Protein AF-A0A0F8XUP7-F1 (afdb_monomer_lite)

Structure (mmCIF, N/CA/C/O backbone):
data_AF-A0A0F8XUP7-F1
#
_entry.id   AF-A0A0F8XUP7-F1
#
loop_
_atom_site.group_PDB
_atom_site.id
_atom_site.type_symbol
_atom_site.label_atom_id
_atom_site.label_alt_id
_atom_site.label_comp_id
_atom_site.label_asym_id
_atom_site.label_entity_id
_atom_site.label_seq_id
_atom_site.pdbx_PDB_ins_code
_atom_site.Cartn_x
_atom_site.Cartn_y
_atom_site.Cartn_z
_atom_site.occupancy
_atom_site.B_iso_or_equiv
_atom_site.auth_seq_id
_atom_site.auth_comp_id
_atom_site.auth_asym_id
_atom_site.auth_atom_id
_atom_site.pdbx_PDB_model_num
ATOM 1 N N . PRO A 1 1 ? -1.923 -12.066 -14.328 1.00 52.44 1 PRO A N 1
ATOM 2 C CA . PRO A 1 1 ? -0.936 -11.963 -13.225 1.00 52.44 1 PRO A CA 1
ATOM 3 C C . PRO A 1 1 ? -1.181 -10.702 -12.373 1.00 52.44 1 PRO A C 1
ATOM 5 O O . PRO A 1 1 ? -1.004 -9.599 -12.870 1.00 52.44 1 PRO A O 1
ATOM 8 N N . TYR A 1 2 ? -1.632 -10.859 -11.121 1.00 64.19 2 TYR A N 1
ATOM 9 C CA . TYR A 1 2 ? -1.906 -9.742 -10.188 1.00 64.19 2 TYR A CA 1
ATOM 10 C C . TYR A 1 2 ? -0.689 -9.341 -9.335 1.00 64.19 2 TYR A C 1
ATOM 12 O O . TYR A 1 2 ? -0.803 -8.558 -8.399 1.00 64.19 2 TYR A O 1
ATOM 20 N N . SER A 1 3 ? 0.476 -9.927 -9.607 1.00 82.38 3 SER A N 1
ATOM 21 C CA . SER A 1 3 ? 1.678 -9.735 -8.800 1.00 82.38 3 SER A CA 1
ATOM 22 C C . SER A 1 3 ? 2.535 -8.624 -9.392 1.00 82.38 3 SER A C 1
ATOM 24 O O . SER A 1 3 ? 2.892 -8.684 -10.566 1.00 82.38 3 SER A O 1
ATOM 26 N N . LYS A 1 4 ? 2.873 -7.631 -8.569 1.00 88.69 4 LYS A N 1
ATOM 27 C CA . LYS A 1 4 ? 3.760 -6.515 -8.909 1.00 88.69 4 LYS A CA 1
ATOM 28 C C . LYS A 1 4 ? 4.758 -6.307 -7.772 1.00 88.69 4 LYS A C 1
ATOM 30 O O . LYS A 1 4 ? 4.415 -6.535 -6.610 1.00 88.69 4 LYS A O 1
ATOM 35 N N . LEU A 1 5 ? 5.970 -5.875 -8.096 1.00 87.94 5 LEU A N 1
ATOM 36 C CA . LEU A 1 5 ? 6.970 -5.453 -7.117 1.00 87.94 5 LEU A CA 1
ATOM 37 C C . LEU A 1 5 ? 6.902 -3.930 -6.962 1.00 87.94 5 LEU A C 1
ATOM 39 O O . LEU A 1 5 ? 6.897 -3.218 -7.959 1.00 87.94 5 LEU A O 1
ATOM 43 N N . PHE A 1 6 ? 6.850 -3.424 -5.731 1.00 87.19 6 PHE A N 1
ATOM 44 C CA . PHE A 1 6 ? 6.815 -1.985 -5.451 1.00 87.19 6 PHE A CA 1
ATOM 45 C C . PHE A 1 6 ? 8.144 -1.509 -4.872 1.00 87.19 6 PHE A C 1
ATOM 47 O O . PHE A 1 6 ? 8.649 -2.106 -3.923 1.00 87.19 6 PHE A O 1
ATOM 54 N N . ILE A 1 7 ? 8.670 -0.402 -5.399 1.00 81.19 7 ILE A N 1
ATOM 55 C CA . ILE A 1 7 ? 9.920 0.222 -4.950 1.00 81.19 7 ILE A CA 1
ATOM 56 C C . ILE A 1 7 ? 9.699 1.727 -4.785 1.00 81.19 7 ILE A C 1
ATOM 58 O O . ILE A 1 7 ? 9.400 2.439 -5.742 1.00 81.19 7 ILE A O 1
ATOM 62 N N . PHE A 1 8 ? 9.822 2.210 -3.549 1.00 74.75 8 PHE A N 1
ATOM 63 C CA . PHE A 1 8 ? 9.463 3.584 -3.173 1.00 74.75 8 PHE A CA 1
ATOM 64 C C . PHE A 1 8 ? 10.541 4.327 -2.387 1.00 74.75 8 PHE A C 1
ATOM 66 O O . PHE A 1 8 ? 10.540 5.562 -2.352 1.00 74.75 8 PHE A O 1
ATOM 73 N N . ASP A 1 9 ? 11.471 3.592 -1.789 1.00 65.75 9 ASP A N 1
ATOM 74 C CA . ASP A 1 9 ? 12.540 4.179 -1.003 1.00 65.75 9 ASP A CA 1
ATOM 75 C C . ASP A 1 9 ? 13.551 4.899 -1.907 1.00 65.75 9 ASP A C 1
ATOM 77 O O . ASP A 1 9 ? 13.909 4.438 -2.994 1.00 65.75 9 ASP A O 1
ATOM 81 N N . ARG A 1 10 ? 14.008 6.075 -1.462 1.00 58.62 10 ARG A N 1
ATOM 82 C CA . ARG A 1 10 ? 15.134 6.782 -2.081 1.00 58.62 10 ARG A CA 1
ATOM 83 C C . ARG A 1 10 ? 16.427 6.191 -1.529 1.00 58.62 10 ARG A C 1
ATOM 85 O O . ARG A 1 10 ? 16.949 6.672 -0.532 1.00 58.62 10 ARG A O 1
ATOM 92 N N . TRP A 1 11 ? 16.980 5.192 -2.207 1.00 55.38 11 TRP A N 1
ATOM 93 C CA . TRP A 1 11 ? 18.229 4.515 -1.809 1.00 55.38 11 TRP A CA 1
ATOM 94 C C . TRP A 1 11 ? 19.511 5.353 -2.022 1.00 55.38 11 TRP A C 1
ATOM 96 O O . TRP A 1 11 ? 20.613 4.833 -2.022 1.00 55.38 11 TRP A O 1
ATOM 106 N N . HIS A 1 12 ? 19.383 6.668 -2.219 1.00 48.12 12 HIS A N 1
ATOM 107 C CA . HIS A 1 12 ? 20.431 7.519 -2.806 1.00 48.12 12 HIS A CA 1
ATOM 108 C C . HIS A 1 12 ? 21.257 8.278 -1.761 1.00 48.12 12 HIS A C 1
ATOM 110 O O . HIS A 1 12 ? 22.143 9.043 -2.120 1.00 48.12 12 HIS A O 1
ATOM 116 N N . ASN A 1 13 ? 20.963 8.080 -0.473 1.00 45.72 13 ASN A N 1
ATOM 117 C CA . ASN A 1 13 ? 21.659 8.746 0.630 1.00 45.72 13 ASN A CA 1
ATOM 118 C C . ASN A 1 13 ? 22.506 7.779 1.474 1.00 45.72 13 ASN A C 1
ATOM 120 O O . ASN A 1 13 ? 22.885 8.138 2.586 1.00 45.72 13 ASN A O 1
ATOM 124 N N . VAL A 1 14 ? 22.804 6.574 0.973 1.00 47.16 14 VAL A N 1
ATOM 125 C CA . VAL A 1 14 ? 23.718 5.631 1.636 1.00 47.16 14 VAL A CA 1
ATOM 126 C C . VAL A 1 14 ? 24.952 5.447 0.744 1.00 47.16 14 VAL A C 1
ATOM 128 O O . VAL A 1 14 ? 24.893 4.685 -0.217 1.00 47.16 14 VAL A O 1
ATOM 131 N N . PRO A 1 15 ? 26.064 6.154 1.021 1.00 47.62 15 PRO A N 1
ATOM 132 C CA . PRO A 1 15 ? 27.292 6.098 0.218 1.00 47.62 15 PRO A CA 1
ATOM 133 C C . PRO A 1 15 ? 27.936 4.704 0.112 1.00 47.62 15 PRO A C 1
ATOM 135 O O . PRO A 1 15 ? 28.809 4.498 -0.722 1.00 47.62 15 PRO A O 1
ATOM 138 N N . GLU A 1 16 ? 27.524 3.757 0.958 1.00 50.38 16 GLU A N 1
ATOM 139 C CA . GLU A 1 16 ? 28.121 2.423 1.100 1.00 50.38 16 GLU A CA 1
ATOM 140 C C . GLU A 1 16 ? 27.578 1.373 0.113 1.00 50.38 16 GLU A C 1
ATOM 142 O O . GLU A 1 16 ? 28.117 0.272 0.064 1.00 50.38 16 GLU A O 1
ATOM 147 N N . TYR A 1 17 ? 26.558 1.693 -0.694 1.00 52.84 17 TYR A N 1
ATOM 148 C CA . TYR A 1 17 ? 25.970 0.754 -1.664 1.00 52.84 17 TYR A CA 1
ATOM 149 C C . TYR A 1 17 ? 26.010 1.302 -3.102 1.00 52.84 17 TYR A C 1
ATOM 151 O O . TYR A 1 17 ? 24.986 1.744 -3.626 1.00 52.84 17 TY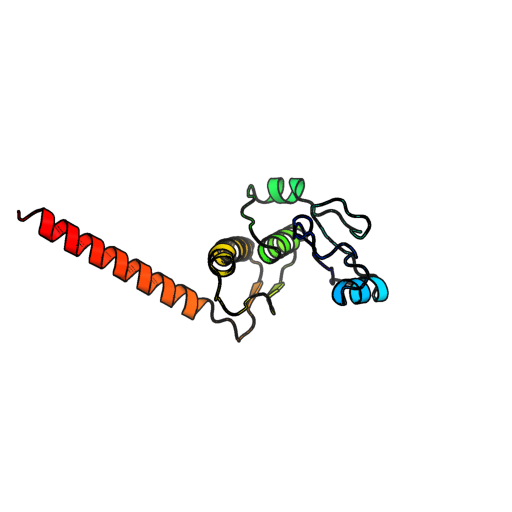R A O 1
ATOM 159 N N . PRO A 1 18 ? 27.189 1.302 -3.754 1.00 49.97 18 PRO A N 1
ATOM 160 C CA . PRO A 1 18 ? 27.332 1.721 -5.149 1.00 49.97 18 PRO A CA 1
ATOM 161 C C . PRO A 1 18 ? 26.742 0.713 -6.158 1.00 49.97 18 PRO A C 1
ATOM 163 O O . PRO A 1 18 ? 26.397 1.112 -7.272 1.00 49.97 18 PRO A O 1
ATOM 166 N N . ASP A 1 19 ? 26.549 -0.552 -5.763 1.00 52.00 19 ASP A N 1
ATOM 167 C CA . ASP A 1 19 ? 26.146 -1.651 -6.650 1.00 52.00 19 ASP A CA 1
ATOM 168 C C . ASP A 1 19 ? 24.703 -2.125 -6.371 1.00 52.00 19 ASP A C 1
ATOM 170 O O . ASP A 1 19 ? 24.440 -3.047 -5.616 1.00 52.00 19 ASP A O 1
ATOM 174 N N . TRP A 1 20 ? 23.784 -1.354 -6.952 1.00 61.56 20 TRP A N 1
ATOM 175 C CA . TRP A 1 20 ? 22.442 -1.613 -7.503 1.00 61.56 20 TRP A CA 1
ATOM 176 C C . TRP A 1 20 ? 21.547 -2.813 -7.101 1.00 61.56 20 TRP A C 1
ATOM 178 O O . TRP A 1 20 ? 21.996 -3.946 -7.040 1.00 61.56 20 TRP A O 1
ATOM 188 N N . PRO A 1 21 ? 20.201 -2.608 -7.106 1.00 59.91 21 PRO A N 1
ATOM 189 C CA . PRO A 1 21 ? 19.161 -3.625 -6.867 1.00 59.91 21 PRO A CA 1
ATOM 190 C C . PRO A 1 21 ? 19.086 -4.756 -7.901 1.00 59.91 21 PRO A C 1
ATOM 192 O O . PRO A 1 21 ? 18.155 -5.556 -7.842 1.00 59.91 21 PRO A O 1
ATOM 195 N N . ASP A 1 22 ? 20.008 -4.825 -8.861 1.00 60.34 22 ASP A N 1
ATOM 196 C CA . ASP A 1 22 ? 20.048 -5.947 -9.789 1.00 60.34 22 ASP A CA 1
ATOM 197 C C . ASP A 1 22 ? 20.377 -7.242 -9.046 1.00 60.34 22 ASP A C 1
ATOM 199 O O . ASP A 1 22 ? 19.800 -8.260 -9.387 1.00 60.34 22 ASP A O 1
ATOM 203 N N . ASP A 1 23 ? 21.205 -7.250 -8.003 1.00 68.31 23 ASP A N 1
ATOM 204 C CA . ASP A 1 23 ? 21.474 -8.451 -7.195 1.00 68.31 23 ASP A CA 1
ATOM 205 C C . ASP A 1 23 ? 20.440 -8.692 -6.073 1.00 68.31 23 ASP A C 1
ATOM 207 O O . ASP A 1 23 ? 20.389 -9.781 -5.494 1.00 68.31 23 ASP A O 1
ATOM 211 N N . TRP A 1 24 ? 19.562 -7.717 -5.809 1.00 77.75 24 TRP A N 1
ATOM 212 C CA . TRP A 1 24 ? 18.516 -7.814 -4.796 1.00 77.75 24 TRP A CA 1
ATOM 213 C C . TRP A 1 24 ? 17.538 -8.941 -5.146 1.00 77.75 24 TRP A C 1
ATOM 215 O O . TRP A 1 24 ? 16.865 -8.917 -6.180 1.00 77.75 24 TRP A O 1
ATOM 225 N N . GLU A 1 25 ? 17.427 -9.937 -4.264 1.00 81.50 25 GLU A N 1
ATOM 226 C CA . GLU A 1 25 ? 16.658 -11.159 -4.526 1.00 81.50 25 GLU A CA 1
ATOM 227 C C . GLU A 1 25 ? 15.212 -10.882 -5.007 1.00 81.50 25 GLU A C 1
ATOM 229 O O . GLU A 1 25 ? 14.818 -11.449 -6.031 1.00 81.50 25 GLU A O 1
ATOM 234 N N . PRO A 1 26 ? 14.419 -9.976 -4.394 1.00 83.50 26 PRO A N 1
ATOM 235 C CA . PRO A 1 26 ? 13.093 -9.622 -4.902 1.00 83.50 26 PRO A CA 1
ATOM 236 C C . PRO A 1 26 ? 13.087 -9.091 -6.340 1.00 83.50 26 PRO A C 1
ATOM 238 O O . PRO A 1 26 ? 12.165 -9.414 -7.093 1.00 83.50 26 PRO A O 1
ATOM 241 N N . MET A 1 27 ? 14.105 -8.327 -6.751 1.00 83.88 27 MET A N 1
ATOM 242 C CA . MET A 1 27 ? 14.234 -7.847 -8.130 1.00 83.88 27 MET A CA 1
ATOM 243 C C . MET A 1 27 ? 14.542 -8.985 -9.094 1.00 83.88 27 MET A C 1
ATOM 245 O O . MET A 1 27 ? 13.892 -9.117 -10.132 1.00 83.88 27 MET A O 1
ATOM 249 N N . GLN A 1 28 ? 15.471 -9.864 -8.724 1.00 84.25 28 GLN A N 1
ATOM 250 C CA . GLN A 1 28 ? 15.795 -11.048 -9.516 1.00 84.25 28 GLN A CA 1
ATOM 251 C C . GLN A 1 28 ? 14.581 -11.961 -9.686 1.00 84.25 28 GLN A C 1
ATOM 253 O O . GLN A 1 28 ? 14.305 -12.453 -10.784 1.00 84.25 28 GLN A O 1
ATOM 258 N N . VAL A 1 29 ? 13.797 -12.140 -8.622 1.00 86.62 29 VAL A N 1
ATOM 259 C CA . VAL A 1 29 ? 12.531 -12.877 -8.665 1.00 86.62 29 VAL A CA 1
ATOM 260 C C . VAL A 1 29 ? 11.526 -12.186 -9.586 1.00 86.62 29 VAL A C 1
ATOM 262 O O . VAL A 1 29 ? 10.905 -12.871 -10.403 1.00 86.62 29 VAL A O 1
ATOM 265 N N . ALA A 1 30 ? 11.372 -10.861 -9.496 1.00 88.19 30 ALA A N 1
ATOM 266 C CA . ALA A 1 30 ? 10.478 -10.099 -10.365 1.00 88.19 30 ALA A CA 1
ATOM 267 C C . ALA A 1 30 ? 10.878 -10.235 -11.840 1.00 88.19 30 ALA A C 1
ATOM 269 O O . ALA A 1 30 ? 10.046 -10.624 -12.659 1.00 88.19 30 ALA A O 1
ATOM 270 N N . LYS A 1 31 ? 12.161 -10.041 -12.162 1.00 86.81 31 LYS A N 1
ATOM 271 C CA . LYS A 1 31 ? 12.720 -10.188 -13.512 1.00 86.81 31 LYS A CA 1
ATOM 272 C C . LYS A 1 31 ? 12.532 -11.601 -14.057 1.00 86.81 31 LYS A C 1
ATOM 274 O O . LYS A 1 31 ? 11.984 -11.772 -15.143 1.00 86.81 31 LYS A O 1
ATOM 279 N N . LYS A 1 32 ? 12.897 -12.627 -13.279 1.00 90.25 32 LYS A N 1
ATOM 280 C CA . LYS A 1 32 ? 12.739 -14.042 -13.658 1.00 90.25 32 LYS A CA 1
ATOM 281 C C . LYS A 1 32 ? 11.279 -14.423 -13.916 1.00 90.25 32 LYS A C 1
ATOM 283 O O . LYS A 1 32 ? 11.013 -15.302 -14.730 1.00 90.25 32 LYS A O 1
ATOM 288 N N . ARG A 1 33 ? 10.338 -13.794 -13.209 1.00 91.06 33 ARG A N 1
ATOM 289 C CA . ARG A 1 33 ? 8.894 -14.053 -13.330 1.00 91.06 33 ARG A CA 1
ATOM 290 C C . ARG A 1 33 ? 8.171 -13.088 -14.277 1.00 91.06 33 ARG A C 1
ATOM 292 O O . ARG A 1 33 ? 6.962 -13.232 -14.439 1.00 91.06 33 ARG A O 1
ATOM 299 N N . GLY A 1 34 ? 8.872 -12.124 -14.879 1.00 91.06 34 GLY A N 1
ATOM 300 C CA . GLY A 1 34 ? 8.267 -11.087 -15.720 1.00 91.06 34 GLY A CA 1
ATOM 301 C C . GLY A 1 34 ? 7.240 -10.227 -14.975 1.00 91.06 34 GLY A C 1
ATOM 302 O O . GLY A 1 34 ? 6.219 -9.857 -15.552 1.00 91.06 34 GLY A O 1
ATOM 303 N N . LEU A 1 35 ? 7.457 -9.972 -13.680 1.00 91.12 35 LEU A N 1
ATOM 304 C CA . LEU A 1 35 ? 6.562 -9.142 -12.875 1.00 91.12 35 LEU A CA 1
ATOM 305 C C . LEU A 1 35 ? 6.854 -7.659 -13.116 1.00 91.12 35 LEU A C 1
ATOM 307 O O . LEU A 1 35 ? 8.026 -7.275 -13.112 1.00 91.12 35 LEU A O 1
ATOM 311 N N . PRO A 1 36 ? 5.818 -6.813 -13.239 1.00 91.94 36 PRO A N 1
ATOM 312 C CA . PRO A 1 36 ? 6.016 -5.378 -13.272 1.00 91.94 36 PRO A CA 1
ATOM 313 C C . PRO A 1 36 ? 6.667 -4.863 -11.991 1.00 91.94 36 PRO A C 1
ATOM 315 O O . PRO A 1 36 ? 6.323 -5.293 -10.884 1.00 91.94 36 PRO A O 1
ATOM 318 N N . VAL A 1 37 ? 7.561 -3.895 -12.155 1.00 90.25 37 VAL A N 1
ATOM 319 C CA . VAL A 1 37 ? 8.185 -3.137 -11.076 1.00 90.25 37 VAL A CA 1
ATOM 320 C C . VAL A 1 37 ? 7.618 -1.723 -11.099 1.00 90.25 37 VAL A C 1
ATOM 322 O O . VAL A 1 37 ? 7.817 -0.984 -12.066 1.00 90.25 37 VAL A O 1
ATOM 325 N N . ILE A 1 38 ? 6.910 -1.359 -10.032 1.00 91.56 38 ILE A N 1
ATOM 326 C CA . ILE A 1 38 ? 6.253 -0.064 -9.861 1.00 91.56 38 ILE A CA 1
ATOM 327 C C . ILE A 1 38 ? 7.066 0.844 -8.946 1.00 91.56 38 ILE A C 1
ATOM 329 O O . ILE A 1 38 ? 7.452 0.440 -7.848 1.00 91.56 38 ILE A O 1
ATOM 333 N N . GLY A 1 39 ? 7.228 2.107 -9.344 1.00 89.38 39 GLY A N 1
ATOM 334 C CA . GLY A 1 39 ? 7.842 3.141 -8.510 1.00 89.38 39 GLY A CA 1
ATOM 335 C C . GLY A 1 39 ? 7.436 4.561 -8.905 1.00 89.38 39 GLY A C 1
ATOM 336 O O . GLY A 1 39 ? 6.899 4.792 -9.985 1.00 89.38 39 GLY A O 1
ATOM 337 N N . VAL A 1 40 ? 7.667 5.526 -8.011 1.00 82.12 40 VAL A N 1
ATOM 338 C CA . VAL A 1 40 ? 7.407 6.969 -8.266 1.00 82.12 40 VAL A CA 1
ATOM 339 C C . VAL A 1 40 ? 8.563 7.627 -9.001 1.00 82.12 40 VAL A C 1
ATOM 341 O O . VAL A 1 40 ? 8.387 8.618 -9.702 1.00 82.12 40 VAL A O 1
ATOM 344 N N . TRP A 1 41 ? 9.760 7.094 -8.800 1.00 78.75 41 TRP A N 1
ATOM 345 C CA . TRP A 1 41 ? 10.988 7.624 -9.359 1.00 78.75 41 TRP A CA 1
ATOM 346 C C . TRP A 1 41 ? 11.287 6.945 -10.691 1.00 78.75 41 TRP A C 1
ATOM 348 O O . TRP A 1 41 ? 11.014 5.760 -10.872 1.00 78.75 41 TRP A O 1
ATOM 358 N N . SER A 1 42 ? 11.879 7.694 -11.615 1.00 76.19 42 SER A N 1
ATOM 359 C CA . SER A 1 42 ? 12.271 7.168 -12.918 1.00 76.19 42 SER A CA 1
ATOM 360 C C . SER A 1 42 ? 13.623 6.460 -12.808 1.00 76.19 42 SER A C 1
ATOM 362 O O . SER A 1 42 ? 14.661 7.092 -12.991 1.00 76.19 42 SER A O 1
ATOM 364 N N . PHE A 1 43 ? 13.613 5.159 -12.501 1.00 78.06 43 PHE A N 1
ATOM 365 C CA . PHE A 1 43 ? 14.806 4.303 -12.560 1.00 78.06 43 PHE A CA 1
ATOM 366 C C . PHE A 1 43 ? 14.740 3.316 -13.728 1.00 78.06 43 PHE A C 1
ATOM 368 O O . PHE A 1 43 ? 13.641 2.899 -14.089 1.00 78.06 43 PHE A O 1
ATOM 375 N N . PRO A 1 44 ? 15.889 2.874 -14.280 1.00 79.88 44 PRO A N 1
ATOM 376 C CA . PRO A 1 44 ? 15.925 1.931 -15.403 1.00 79.88 44 PRO A CA 1
ATOM 377 C C . PRO A 1 44 ? 15.212 0.594 -15.151 1.00 79.88 44 PRO A C 1
ATOM 379 O O . PRO A 1 44 ? 14.726 -0.022 -16.093 1.00 79.88 44 PRO A O 1
ATOM 382 N N . PHE A 1 45 ? 15.136 0.143 -13.894 1.00 80.12 45 PHE A N 1
ATOM 383 C CA . PHE A 1 45 ? 14.452 -1.100 -13.512 1.00 80.12 45 PHE A CA 1
ATOM 384 C C . PHE A 1 45 ? 12.941 -0.931 -13.280 1.00 80.12 45 PHE A C 1
ATOM 386 O O . PHE A 1 45 ? 12.250 -1.925 -13.069 1.00 80.12 45 PHE A O 1
ATOM 393 N N . ILE A 1 46 ? 12.412 0.299 -13.278 1.00 85.94 46 ILE A N 1
ATOM 394 C CA . ILE A 1 46 ? 10.971 0.544 -13.148 1.00 85.94 46 ILE A CA 1
ATOM 395 C C . ILE A 1 46 ? 10.316 0.293 -14.501 1.00 85.94 46 ILE A C 1
ATOM 397 O O . ILE A 1 46 ? 10.620 0.961 -15.486 1.00 85.94 46 ILE A O 1
ATOM 401 N N . THR A 1 47 ? 9.390 -0.659 -14.541 1.00 90.50 47 THR A N 1
ATOM 402 C CA . THR A 1 47 ? 8.649 -1.000 -15.762 1.00 90.50 47 THR A CA 1
ATOM 403 C C . THR A 1 47 ? 7.317 -0.262 -15.850 1.00 90.50 47 THR A C 1
ATOM 405 O O . THR A 1 47 ? 6.773 -0.104 -16.937 1.00 90.50 47 THR A O 1
ATOM 408 N N . GLU A 1 48 ? 6.771 0.174 -14.712 1.00 91.69 48 GLU A N 1
ATOM 409 C CA . GLU A 1 48 ? 5.495 0.881 -14.610 1.00 91.69 48 GLU A CA 1
ATOM 410 C C . GLU A 1 48 ? 5.637 2.080 -13.661 1.00 91.69 48 GLU A C 1
ATOM 412 O O . GLU A 1 48 ? 5.983 1.936 -12.488 1.00 91.69 48 GLU A O 1
ATOM 417 N N . ALA A 1 49 ? 5.344 3.286 -14.146 1.00 91.94 49 ALA A N 1
ATOM 418 C CA . ALA A 1 49 ? 5.315 4.462 -13.283 1.00 91.94 49 ALA A CA 1
ATOM 419 C C . ALA A 1 49 ? 4.093 4.414 -12.355 1.00 91.94 49 ALA A C 1
ATOM 421 O O . ALA A 1 49 ? 2.977 4.114 -12.785 1.00 91.94 49 ALA A O 1
ATOM 422 N N . TYR A 1 50 ? 4.283 4.755 -11.081 1.00 93.69 50 TYR A N 1
ATOM 423 C CA . TYR A 1 50 ? 3.167 4.895 -10.156 1.00 93.69 50 TYR A CA 1
ATOM 424 C C . TYR A 1 50 ? 2.284 6.092 -10.572 1.00 93.69 50 TYR A C 1
ATOM 426 O O . TYR A 1 50 ? 2.804 7.206 -10.697 1.00 93.69 50 TYR A O 1
ATOM 434 N N . PRO A 1 51 ? 0.956 5.918 -10.723 1.00 94.56 51 PRO A N 1
ATOM 435 C CA . PRO A 1 51 ? 0.038 6.949 -11.220 1.00 94.56 51 PRO A CA 1
ATOM 436 C C . PRO A 1 51 ? -0.321 7.974 -10.129 1.00 94.56 51 PRO A C 1
ATOM 438 O O . PRO A 1 51 ? -1.464 8.089 -9.680 1.00 94.56 51 PRO A O 1
ATOM 441 N N . LEU A 1 52 ? 0.681 8.693 -9.617 1.00 93.56 52 LEU A N 1
ATOM 442 C CA . LEU A 1 52 ? 0.515 9.616 -8.491 1.00 93.56 52 LEU A CA 1
ATOM 443 C C . LEU A 1 52 ? -0.481 10.757 -8.793 1.00 93.56 52 LEU A C 1
ATOM 445 O O . LEU A 1 52 ? -1.323 11.029 -7.928 1.00 93.56 52 LEU A O 1
ATOM 449 N N . PRO A 1 53 ? -0.446 11.419 -9.972 1.00 94.06 53 PRO A N 1
ATOM 450 C CA . PRO A 1 53 ? -1.422 12.456 -10.315 1.00 94.06 53 PRO A CA 1
ATOM 451 C C . PRO A 1 53 ? -2.866 11.942 -10.344 1.00 94.06 53 PRO A C 1
ATOM 453 O O . PRO A 1 53 ? -3.777 12.612 -9.850 1.00 94.06 53 PRO A O 1
ATOM 456 N N . GLU A 1 54 ? -3.089 10.746 -10.878 1.00 96.25 54 GLU A N 1
ATOM 457 C CA . GLU A 1 54 ? -4.409 10.138 -11.021 1.00 96.25 54 GLU A CA 1
ATOM 458 C C . GLU A 1 54 ? -4.945 9.649 -9.675 1.00 96.25 54 GLU A C 1
ATOM 460 O O . GLU A 1 54 ? -6.113 9.884 -9.356 1.00 96.25 54 GLU A O 1
ATOM 465 N N . VAL A 1 55 ? -4.087 9.049 -8.846 1.00 95.94 55 VAL A N 1
ATOM 466 C CA . VAL A 1 55 ? -4.407 8.675 -7.461 1.00 95.94 55 VAL A CA 1
ATOM 467 C C . VAL A 1 55 ? -4.809 9.916 -6.661 1.00 95.94 55 VAL A C 1
ATOM 469 O O . VAL A 1 55 ? -5.862 9.916 -6.017 1.00 95.94 55 VAL A O 1
ATOM 472 N N . LYS A 1 56 ? -4.041 11.011 -6.764 1.00 95.56 56 LYS A N 1
ATOM 473 C CA . LYS A 1 56 ? -4.382 12.296 -6.132 1.00 95.56 56 LYS A CA 1
ATOM 474 C C . LYS A 1 56 ? -5.740 12.805 -6.601 1.00 95.56 56 LYS A C 1
ATOM 476 O O . LYS A 1 56 ? -6.560 13.199 -5.775 1.00 95.56 56 LYS A O 1
ATOM 481 N N . LYS A 1 57 ? -5.977 12.809 -7.915 1.00 97.31 57 LYS A N 1
ATOM 482 C CA . LYS A 1 57 ? -7.229 13.289 -8.511 1.00 97.31 57 LYS A CA 1
ATOM 483 C C . LYS A 1 57 ? -8.427 12.461 -8.047 1.00 97.31 57 LYS A C 1
ATOM 485 O O . LYS A 1 57 ? -9.473 13.032 -7.761 1.00 97.31 57 LYS A O 1
ATOM 490 N N . ARG A 1 58 ? -8.277 11.137 -7.957 1.00 96.94 58 ARG A N 1
ATOM 491 C CA . ARG A 1 58 ? -9.350 10.219 -7.559 1.00 96.94 58 ARG A CA 1
ATOM 492 C C . ARG A 1 58 ? -9.738 10.363 -6.092 1.00 96.94 58 ARG A C 1
ATOM 494 O O . ARG A 1 58 ? -10.925 10.370 -5.789 1.00 96.94 58 ARG A O 1
ATOM 501 N N . PHE A 1 59 ? -8.758 10.427 -5.194 1.00 96.88 59 PHE A N 1
ATOM 502 C CA . PHE A 1 59 ? -9.017 10.383 -3.750 1.00 96.88 59 PHE A CA 1
ATOM 503 C C . PHE A 1 59 ? -8.988 11.753 -3.073 1.00 96.88 59 PHE A C 1
ATOM 505 O O . PHE A 1 59 ? -9.312 11.849 -1.893 1.00 96.88 59 PHE A O 1
ATOM 512 N N . GLY A 1 60 ? -8.561 12.805 -3.778 1.00 95.25 60 GLY A N 1
ATOM 513 C CA . GLY A 1 60 ? -8.370 14.134 -3.191 1.00 95.25 60 GLY A CA 1
ATOM 514 C C . GLY A 1 60 ? -7.320 14.151 -2.075 1.00 95.25 60 GLY A C 1
ATOM 515 O O . GLY A 1 60 ? -7.322 15.052 -1.242 1.00 95.25 60 GLY A O 1
ATOM 516 N N . SER A 1 61 ? -6.443 13.145 -2.027 1.00 91.69 61 SER A N 1
ATOM 517 C CA . SER A 1 61 ? -5.537 12.896 -0.910 1.00 91.69 61 SER A CA 1
ATOM 518 C C . SER A 1 61 ? -4.174 12.421 -1.396 1.00 91.69 61 SER A C 1
ATOM 520 O O . SER A 1 61 ? -4.064 11.662 -2.358 1.00 91.69 61 SER A O 1
ATOM 522 N N . LEU A 1 62 ? -3.136 12.874 -0.698 1.00 88.94 62 LEU A N 1
ATOM 523 C CA . LEU A 1 62 ? -1.756 12.403 -0.818 1.00 88.94 62 LEU A CA 1
ATOM 524 C C . LEU A 1 62 ? -1.242 11.919 0.541 1.00 88.94 62 LEU A C 1
ATOM 526 O O . LEU A 1 62 ? -0.081 12.129 0.886 1.00 88.94 62 LEU A O 1
ATOM 530 N N . TYR A 1 63 ? -2.122 11.334 1.354 1.00 90.12 63 TYR A N 1
ATOM 531 C CA . TYR A 1 63 ? -1.763 10.892 2.694 1.00 90.12 63 TYR A CA 1
ATOM 532 C C . TYR A 1 63 ? -0.913 9.614 2.631 1.00 90.12 63 TYR A C 1
ATOM 534 O O . TYR A 1 63 ? -1.395 8.504 2.848 1.00 90.12 63 TYR A O 1
ATOM 542 N N . PHE A 1 64 ? 0.372 9.785 2.324 1.00 87.50 64 PHE A N 1
ATOM 543 C CA . PHE A 1 64 ? 1.364 8.728 2.148 1.00 87.50 64 PHE A CA 1
ATOM 544 C C . PHE A 1 64 ? 2.598 8.960 3.020 1.00 87.50 64 PHE A C 1
ATOM 546 O O . PHE A 1 64 ? 2.987 10.102 3.257 1.00 87.50 64 PHE A O 1
ATOM 553 N N . MET A 1 65 ? 3.240 7.872 3.449 1.00 84.00 65 MET A N 1
ATOM 554 C CA . MET A 1 65 ? 4.527 7.924 4.167 1.00 84.00 65 MET A CA 1
ATOM 555 C C . MET A 1 65 ? 5.420 6.716 3.880 1.00 84.00 65 MET A C 1
ATOM 557 O O . MET A 1 65 ? 6.635 6.847 3.856 1.00 84.00 65 MET A O 1
ATOM 561 N N . ASN A 1 66 ? 4.835 5.539 3.656 1.00 81.69 66 ASN A N 1
AT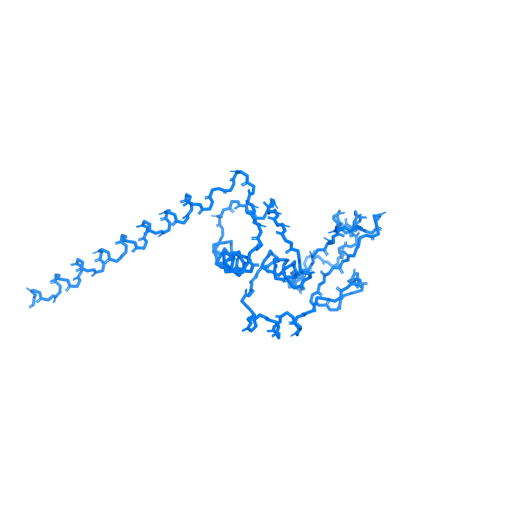OM 562 C CA . ASN A 1 66 ? 5.576 4.297 3.437 1.00 81.69 66 ASN A CA 1
ATOM 563 C C . ASN A 1 66 ? 5.042 3.524 2.225 1.00 81.69 66 ASN A C 1
ATOM 565 O O . ASN A 1 66 ? 3.929 3.776 1.751 1.00 81.69 66 ASN A O 1
ATOM 569 N N . SER A 1 67 ? 5.815 2.544 1.759 1.00 84.25 67 SER A N 1
ATOM 570 C CA . SER A 1 67 ? 5.480 1.701 0.604 1.00 84.25 67 SER A CA 1
ATOM 571 C C . SER A 1 67 ? 4.096 1.053 0.721 1.00 84.25 67 SER A C 1
ATOM 573 O O . SER A 1 67 ? 3.352 1.016 -0.252 1.00 84.25 67 SER A O 1
ATOM 575 N N . VAL A 1 68 ? 3.687 0.643 1.927 1.00 87.56 68 VAL A N 1
ATOM 576 C CA . VAL A 1 68 ? 2.373 0.023 2.182 1.00 87.56 68 VAL A CA 1
ATOM 577 C C . VAL A 1 68 ? 1.226 0.990 1.892 1.00 87.56 68 VAL A C 1
ATOM 579 O O . VAL A 1 68 ? 0.248 0.613 1.250 1.00 87.56 68 VAL A O 1
ATOM 582 N N . SER A 1 69 ? 1.340 2.247 2.333 1.00 90.44 69 SER A N 1
ATOM 583 C CA . SER A 1 69 ? 0.316 3.267 2.079 1.00 90.44 69 SER A CA 1
ATOM 584 C C . SER A 1 69 ? 0.141 3.543 0.582 1.00 90.44 69 SER A C 1
ATOM 586 O O . SER A 1 69 ? -0.988 3.676 0.115 1.00 90.44 69 SER A O 1
ATOM 588 N N . TYR A 1 70 ? 1.233 3.535 -0.188 1.00 91.88 70 TYR A N 1
ATOM 589 C CA . TYR A 1 70 ? 1.175 3.646 -1.645 1.00 91.88 70 TYR A CA 1
ATOM 590 C C . TYR A 1 70 ? 0.580 2.398 -2.307 1.00 91.88 70 TYR A C 1
ATOM 592 O O . TYR A 1 70 ? -0.289 2.517 -3.166 1.00 91.88 70 TYR A O 1
ATOM 600 N N . MET A 1 71 ? 0.973 1.196 -1.878 1.00 92.25 71 MET A N 1
ATOM 601 C CA . MET A 1 71 ? 0.392 -0.053 -2.385 1.00 92.25 71 MET A CA 1
ATOM 602 C C . MET A 1 71 ? -1.125 -0.106 -2.181 1.00 92.25 71 MET A C 1
ATOM 604 O O . MET A 1 71 ? -1.858 -0.480 -3.096 1.00 92.25 71 MET A O 1
ATOM 608 N N . LEU A 1 72 ? -1.606 0.307 -1.004 1.00 94.00 72 LEU A N 1
ATOM 609 C CA . LEU A 1 72 ? -3.036 0.353 -0.704 1.00 94.00 72 LEU A CA 1
ATOM 610 C C . LEU A 1 72 ? -3.780 1.330 -1.612 1.00 94.00 72 LEU A C 1
ATOM 612 O O . LEU A 1 72 ? -4.792 0.958 -2.203 1.00 94.00 72 LEU A O 1
ATOM 616 N N . ALA A 1 73 ? -3.284 2.558 -1.770 1.00 95.62 73 ALA A N 1
ATOM 617 C CA . ALA A 1 73 ? -3.935 3.515 -2.658 1.00 95.62 73 ALA A CA 1
ATOM 618 C C . ALA A 1 73 ? -3.933 3.061 -4.117 1.00 95.62 73 ALA A C 1
ATOM 620 O O . ALA A 1 73 ? -4.935 3.271 -4.801 1.00 95.62 73 ALA A O 1
ATOM 621 N N . LEU A 1 74 ? -2.860 2.412 -4.587 1.00 94.62 74 LEU A N 1
ATOM 622 C CA . LEU A 1 74 ? -2.846 1.870 -5.942 1.00 94.62 74 LEU A CA 1
ATOM 623 C C . LEU A 1 74 ? -3.875 0.756 -6.109 1.00 94.62 74 LEU A C 1
ATOM 625 O O . LEU A 1 74 ? -4.644 0.799 -7.063 1.00 94.62 74 LEU A O 1
ATOM 629 N N . ALA A 1 75 ? -3.959 -0.185 -5.168 1.00 94.62 75 ALA A N 1
ATOM 630 C CA . ALA A 1 75 ? -4.964 -1.245 -5.217 1.00 94.62 75 ALA A CA 1
ATOM 631 C C . ALA A 1 75 ? -6.394 -0.666 -5.251 1.00 94.62 75 ALA A C 1
ATOM 633 O O . ALA A 1 75 ? -7.247 -1.096 -6.029 1.00 94.62 75 ALA A O 1
ATOM 634 N N . LEU A 1 76 ? -6.666 0.373 -4.460 1.00 96.69 76 LEU A N 1
ATOM 635 C CA . LEU A 1 76 ? -7.965 1.048 -4.479 1.00 96.69 76 LEU A CA 1
ATOM 636 C C . LEU A 1 76 ? -8.213 1.815 -5.787 1.00 96.69 76 LEU A C 1
ATOM 638 O O . LEU A 1 76 ? -9.348 1.858 -6.273 1.00 96.69 76 LEU A O 1
ATOM 642 N N . TYR A 1 77 ? -7.171 2.416 -6.364 1.00 96.38 77 TYR A N 1
ATOM 643 C CA . TYR A 1 77 ? -7.228 3.103 -7.654 1.00 96.38 77 TYR A CA 1
ATOM 644 C C . TYR A 1 77 ? -7.508 2.121 -8.801 1.00 96.38 77 TYR A C 1
ATOM 646 O O . TYR A 1 77 ? -8.420 2.352 -9.596 1.00 96.38 77 TYR A O 1
ATOM 654 N N . GLU A 1 78 ? -6.807 0.989 -8.832 1.00 94.38 78 GLU A N 1
ATOM 655 C CA . GLU A 1 78 ? -6.993 -0.099 -9.802 1.00 94.38 78 GLU A CA 1
ATOM 656 C C . GLU A 1 78 ? -8.327 -0.848 -9.600 1.00 94.38 78 GLU A C 1
ATOM 658 O O . GLU A 1 78 ? -8.773 -1.578 -10.481 1.00 94.38 78 GLU A O 1
ATOM 663 N N . GLY A 1 79 ? -9.023 -0.616 -8.480 1.00 95.69 79 GLY A N 1
ATOM 664 C CA . GLY A 1 79 ? -10.394 -1.080 -8.260 1.00 95.69 79 GLY A CA 1
ATOM 665 C C . GLY A 1 79 ? -10.514 -2.457 -7.609 1.00 95.69 79 GLY A C 1
ATOM 666 O O . GLY A 1 79 ? -11.591 -3.058 -7.684 1.00 95.69 79 GLY A O 1
ATOM 667 N N . TYR A 1 80 ? -9.459 -2.938 -6.944 1.00 95.75 80 TYR A N 1
ATOM 668 C CA . TYR A 1 80 ? -9.491 -4.188 -6.183 1.00 95.75 80 TYR A CA 1
ATOM 669 C C . TYR A 1 80 ? -10.586 -4.157 -5.109 1.00 95.75 80 TYR A C 1
ATOM 671 O O . TYR A 1 80 ? -10.878 -3.119 -4.511 1.00 95.75 80 TYR A O 1
ATOM 679 N N . LYS A 1 81 ? -11.216 -5.315 -4.889 1.00 96.44 81 LYS A N 1
ATOM 680 C CA . LYS A 1 81 ? -12.373 -5.478 -3.988 1.00 96.44 81 LYS A CA 1
ATOM 681 C C . LYS A 1 81 ? -12.075 -6.300 -2.736 1.00 96.44 81 LYS A C 1
ATOM 683 O O . LYS A 1 81 ? -12.882 -6.288 -1.809 1.00 96.44 81 LYS A O 1
ATOM 688 N N . ASP A 1 82 ? -10.926 -6.965 -2.713 1.00 95.19 82 ASP A N 1
ATOM 689 C CA . ASP A 1 82 ? -10.420 -7.750 -1.592 1.00 95.19 82 ASP A CA 1
ATOM 690 C C . ASP A 1 82 ? -8.918 -7.474 -1.441 1.00 95.19 82 ASP A C 1
ATOM 692 O O . ASP A 1 82 ? -8.174 -7.557 -2.422 1.00 95.19 82 ASP A O 1
ATOM 696 N N . ILE A 1 83 ? -8.489 -7.079 -0.243 1.00 92.94 83 ILE A N 1
ATOM 697 C CA . ILE A 1 83 ? -7.104 -6.724 0.077 1.00 92.94 83 ILE A CA 1
ATOM 698 C C . ILE A 1 83 ? -6.654 -7.508 1.307 1.00 92.94 83 ILE A C 1
ATOM 700 O O . ILE A 1 83 ? -7.247 -7.409 2.380 1.00 92.94 83 ILE A O 1
ATOM 704 N N . GLN A 1 84 ? -5.541 -8.225 1.192 1.00 90.25 84 GLN A N 1
ATOM 705 C CA . GLN A 1 84 ? -4.934 -8.915 2.327 1.00 90.25 84 GLN A CA 1
ATOM 706 C C . GLN A 1 84 ? -3.511 -8.419 2.538 1.00 90.25 84 GLN A C 1
ATOM 708 O O . GLN A 1 84 ? -2.713 -8.386 1.602 1.00 90.25 84 GLN A O 1
ATOM 713 N N . LEU A 1 85 ? -3.203 -8.018 3.769 1.00 86.81 85 LEU A N 1
ATOM 714 C CA . LEU A 1 85 ? -1.901 -7.474 4.139 1.00 86.81 85 LEU A CA 1
ATOM 715 C C . LEU A 1 85 ? -1.105 -8.497 4.951 1.00 86.81 85 LEU A C 1
ATOM 717 O O . LEU A 1 85 ? -1.569 -8.973 5.987 1.00 86.81 85 LEU A O 1
ATOM 721 N N . TRP A 1 86 ? 0.112 -8.787 4.488 1.00 83.62 86 TRP A N 1
ATOM 722 C CA . TRP A 1 86 ? 1.033 -9.761 5.077 1.00 83.62 86 TRP A CA 1
ATOM 723 C C . TRP A 1 86 ? 2.447 -9.173 5.131 1.00 83.62 86 TRP A C 1
ATOM 725 O O . TRP A 1 86 ? 2.842 -8.438 4.231 1.00 83.62 86 TRP A O 1
ATOM 735 N N . GLY A 1 87 ? 3.218 -9.471 6.179 1.00 74.88 87 GLY A N 1
ATOM 736 C CA . GLY A 1 87 ? 4.626 -9.049 6.308 1.00 74.88 87 GLY A CA 1
ATOM 737 C C . GLY A 1 87 ? 4.921 -7.540 6.447 1.00 74.88 87 GLY A C 1
ATOM 738 O O . GLY A 1 87 ? 6.048 -7.177 6.746 1.00 74.88 87 GLY A O 1
ATOM 739 N N . CYS A 1 88 ? 3.949 -6.637 6.292 1.00 69.62 88 CYS A N 1
ATOM 740 C CA . CYS A 1 88 ? 4.114 -5.190 6.478 1.00 69.62 88 CYS A CA 1
ATOM 741 C C . CYS A 1 88 ? 4.148 -4.657 7.935 1.00 69.62 88 CYS A C 1
ATOM 743 O O . CYS A 1 88 ? 4.180 -3.438 8.114 1.00 69.62 88 CYS A O 1
ATOM 745 N N . TRP A 1 89 ? 4.125 -5.507 8.968 1.00 66.62 89 TRP A N 1
ATOM 746 C CA . TRP A 1 89 ? 4.126 -5.095 10.383 1.00 66.62 89 TRP A CA 1
ATOM 747 C C . TRP A 1 89 ? 5.264 -5.799 11.127 1.00 66.62 89 TRP A C 1
ATOM 749 O O . TRP A 1 89 ? 5.114 -6.923 11.601 1.00 66.62 89 TRP A O 1
ATOM 759 N N . GLY A 1 90 ? 6.431 -5.153 11.156 1.00 54.38 90 GLY A N 1
ATOM 760 C CA . GLY A 1 90 ? 7.605 -5.608 11.903 1.00 54.38 90 GLY A CA 1
ATOM 761 C C . GLY A 1 90 ? 7.639 -5.079 13.345 1.00 54.38 90 GLY A C 1
ATOM 762 O O . GLY A 1 90 ? 6.812 -4.227 13.708 1.00 54.38 90 GLY A O 1
ATOM 763 N N . PRO A 1 91 ? 8.580 -5.569 14.177 1.00 45.88 91 PRO A N 1
ATOM 764 C CA . PRO A 1 91 ? 8.796 -5.056 15.526 1.00 45.88 91 PRO A CA 1
ATOM 765 C C . PRO A 1 91 ? 8.976 -3.535 15.488 1.00 45.88 91 PRO A C 1
ATOM 767 O O . PRO A 1 91 ? 9.675 -2.981 14.650 1.00 45.88 91 PRO A O 1
ATOM 770 N N . CYS A 1 92 ? 8.241 -2.846 16.357 1.00 47.97 92 CYS A N 1
ATOM 771 C CA . CYS A 1 92 ? 8.230 -1.390 16.429 1.00 47.97 92 CYS A CA 1
ATOM 772 C C . CYS A 1 92 ? 9.275 -0.922 17.423 1.00 47.97 92 CYS A C 1
ATOM 774 O O . CYS A 1 92 ? 8.962 -0.544 18.546 1.00 47.97 92 CYS A O 1
ATOM 776 N N . ASP A 1 93 ? 10.518 -0.993 16.990 1.00 45.25 93 ASP A N 1
ATOM 777 C CA . ASP A 1 93 ? 11.691 -0.508 17.706 1.00 45.25 93 ASP A CA 1
ATOM 778 C C . ASP A 1 93 ? 12.104 0.906 17.259 1.00 45.25 93 ASP A C 1
ATOM 780 O O . ASP A 1 93 ? 12.853 1.579 17.964 1.00 45.25 93 ASP A O 1
ATOM 784 N N . ASN A 1 94 ? 11.552 1.418 16.150 1.00 45.12 94 ASN A N 1
ATOM 785 C CA . ASN A 1 94 ? 11.840 2.763 15.654 1.00 45.12 94 ASN A CA 1
ATOM 786 C C . ASN A 1 94 ? 10.575 3.614 15.372 1.00 45.12 94 ASN A C 1
ATOM 788 O O . ASN A 1 94 ? 9.490 3.126 15.041 1.00 45.12 94 ASN A O 1
ATOM 792 N N . ASN A 1 95 ? 10.725 4.935 15.516 1.00 50.47 95 ASN A N 1
ATOM 793 C CA . ASN A 1 95 ? 9.653 5.938 15.409 1.00 50.47 95 ASN A CA 1
ATOM 794 C C . ASN A 1 95 ? 8.959 5.940 14.024 1.00 50.47 95 ASN A C 1
ATOM 796 O O . ASN A 1 95 ? 7.781 6.279 13.902 1.00 50.47 95 ASN A O 1
ATOM 800 N N . ASN A 1 96 ? 9.661 5.498 12.974 1.00 51.19 96 ASN A N 1
ATOM 801 C CA . ASN A 1 96 ? 9.162 5.498 11.597 1.00 51.19 96 ASN A CA 1
ATOM 802 C C . ASN A 1 96 ? 8.050 4.467 11.369 1.00 51.19 96 ASN A C 1
ATOM 804 O O . ASN A 1 96 ? 7.084 4.759 10.656 1.00 51.19 96 ASN A O 1
ATOM 808 N N . HIS A 1 97 ? 8.123 3.296 12.012 1.00 55.16 97 HIS A N 1
ATOM 809 C CA . HIS A 1 97 ? 7.042 2.313 11.940 1.00 55.16 97 HIS A CA 1
ATOM 810 C C . HIS A 1 97 ? 5.775 2.821 12.633 1.00 55.16 97 HIS A C 1
ATOM 812 O O . HIS A 1 97 ? 4.688 2.681 12.077 1.00 55.16 97 HIS A O 1
ATOM 818 N N . LEU A 1 98 ? 5.894 3.490 13.786 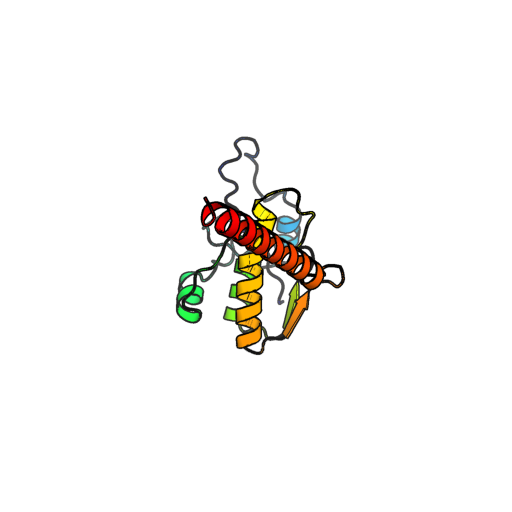1.00 58.81 98 LEU A N 1
ATOM 819 C CA . LEU A 1 98 ? 4.748 4.072 14.496 1.00 58.81 98 LEU A CA 1
ATOM 820 C C . LEU A 1 98 ? 4.061 5.182 13.691 1.00 58.81 98 LEU A C 1
ATOM 822 O O . LEU A 1 98 ? 2.833 5.190 13.577 1.00 58.81 98 LEU A O 1
ATOM 826 N N . VAL A 1 99 ? 4.840 6.086 13.091 1.00 60.00 99 VAL A N 1
ATOM 827 C CA . VAL A 1 99 ? 4.312 7.171 12.249 1.00 60.00 99 VAL A CA 1
ATOM 828 C C . VAL A 1 99 ? 3.662 6.610 10.982 1.00 60.00 99 VAL A C 1
ATOM 830 O O . VAL A 1 99 ? 2.546 7.006 10.639 1.00 60.00 99 VAL A O 1
ATOM 833 N N . GLY A 1 100 ? 4.297 5.631 10.332 1.00 69.62 100 GLY A N 1
ATOM 834 C CA . GLY A 1 100 ? 3.793 4.983 9.120 1.00 69.62 100 GLY A CA 1
ATOM 835 C C . GLY A 1 100 ? 2.433 4.292 9.289 1.00 69.62 100 GLY A C 1
ATOM 836 O O . GLY A 1 100 ? 1.654 4.234 8.335 1.00 69.62 100 GLY A O 1
ATOM 837 N N . ARG A 1 101 ? 2.092 3.829 10.501 1.00 77.44 101 ARG A N 1
ATOM 838 C CA . ARG A 1 101 ? 0.806 3.161 10.792 1.00 77.44 101 ARG A CA 1
ATOM 839 C C . ARG A 1 101 ? -0.404 4.037 10.498 1.00 77.44 101 ARG A C 1
ATOM 841 O O . ARG A 1 101 ? -1.389 3.542 9.963 1.00 77.44 101 ARG A O 1
ATOM 848 N N . ARG A 1 102 ? -0.339 5.335 10.809 1.00 80.62 102 ARG A N 1
ATOM 849 C CA . ARG A 1 102 ? -1.470 6.260 10.603 1.00 80.62 102 ARG A CA 1
ATOM 850 C C . ARG A 1 102 ? -1.863 6.347 9.129 1.00 80.62 102 ARG A C 1
ATOM 852 O O . ARG A 1 102 ? -3.046 6.398 8.808 1.00 80.62 102 ARG A O 1
ATOM 859 N N . TYR A 1 103 ? -0.873 6.291 8.244 1.00 87.25 103 TYR A N 1
ATOM 860 C CA . TYR A 1 103 ? -1.068 6.315 6.799 1.00 87.25 103 TYR A CA 1
ATOM 861 C C . TYR A 1 103 ? -1.708 5.022 6.292 1.00 87.25 103 TYR A C 1
ATOM 863 O O . TYR A 1 103 ? -2.625 5.070 5.478 1.00 87.25 103 TYR A O 1
ATOM 871 N N . VAL A 1 104 ? -1.294 3.868 6.822 1.00 87.88 104 VAL A N 1
ATOM 872 C CA . VAL A 1 104 ? -1.929 2.576 6.513 1.00 87.88 104 VAL A CA 1
ATOM 873 C C . VAL A 1 104 ? -3.385 2.564 6.988 1.00 87.88 104 VAL A C 1
ATOM 875 O O . VAL A 1 104 ? -4.281 2.263 6.200 1.00 87.88 104 VAL A O 1
ATOM 878 N N . SER A 1 105 ? -3.646 2.969 8.235 1.00 87.19 105 SER A N 1
ATOM 879 C CA . SER A 1 105 ? -5.003 3.038 8.794 1.00 87.19 105 SER A CA 1
ATOM 880 C C . SER A 1 105 ? -5.917 3.977 8.008 1.00 87.19 105 SER A C 1
ATOM 882 O O . SER A 1 105 ? -7.080 3.647 7.790 1.00 87.19 105 SER A O 1
ATOM 884 N N . TYR A 1 106 ? -5.401 5.120 7.543 1.00 92.69 106 TYR A N 1
ATOM 885 C CA . TYR A 1 106 ? -6.148 6.032 6.678 1.00 92.69 106 TYR A CA 1
ATOM 886 C C . TYR A 1 106 ? -6.638 5.326 5.406 1.00 92.69 106 TYR A C 1
ATOM 888 O O . TYR A 1 106 ? -7.834 5.349 5.117 1.00 92.69 106 TYR A O 1
ATOM 896 N N . TRP A 1 107 ? -5.748 4.641 4.680 1.00 94.88 107 TRP A N 1
ATOM 897 C CA . TRP A 1 107 ? -6.120 3.961 3.436 1.00 94.88 107 TRP A CA 1
ATOM 898 C C . TRP A 1 107 ? -7.021 2.745 3.652 1.00 94.88 107 TRP A C 1
ATOM 900 O O . TRP A 1 107 ? -7.894 2.494 2.824 1.00 94.88 107 TRP A O 1
ATOM 910 N N . LEU A 1 108 ? -6.895 2.034 4.775 1.00 93.38 108 LEU A N 1
ATOM 911 C CA . LEU A 1 108 ? -7.866 1.003 5.165 1.00 93.38 108 LEU A CA 1
ATOM 912 C C . LEU A 1 108 ? -9.244 1.606 5.488 1.00 93.38 108 LEU A C 1
ATOM 914 O O . LEU A 1 108 ? -10.276 1.016 5.163 1.00 93.38 108 LEU A O 1
ATOM 918 N N . GLY A 1 109 ? -9.283 2.808 6.065 1.00 94.12 109 GLY A N 1
ATOM 919 C CA . GLY A 1 109 ? -10.514 3.581 6.232 1.00 94.12 109 GLY A CA 1
ATOM 920 C C . GLY A 1 109 ? -11.157 3.937 4.890 1.00 94.12 109 GLY A C 1
ATOM 921 O O . GLY A 1 109 ? -12.346 3.684 4.697 1.00 94.12 109 GLY A O 1
ATOM 922 N N . VAL A 1 110 ? -10.365 4.435 3.932 1.00 96.81 110 VAL A N 1
ATOM 923 C CA . VAL A 1 110 ? -10.823 4.697 2.554 1.00 96.81 110 VAL A CA 1
ATOM 924 C C . VAL A 1 110 ? -11.348 3.412 1.904 1.00 96.81 110 VAL A C 1
ATOM 926 O O . VAL A 1 110 ? -12.451 3.417 1.361 1.00 96.81 110 VAL A O 1
ATOM 929 N N . ALA A 1 111 ? -10.622 2.295 2.024 1.00 96.69 111 ALA A N 1
ATOM 930 C CA . ALA A 1 111 ? -11.051 0.985 1.529 1.00 96.69 111 ALA A CA 1
ATOM 931 C C . ALA A 1 111 ? -12.418 0.578 2.100 1.00 96.69 111 ALA A C 1
ATOM 933 O O . ALA A 1 111 ? -13.323 0.204 1.353 1.00 96.69 111 ALA A O 1
ATOM 934 N N . THR A 1 112 ? -12.592 0.731 3.415 1.00 96.75 112 THR A N 1
ATOM 935 C CA . THR A 1 112 ? -13.857 0.455 4.111 1.00 96.75 112 THR A CA 1
ATOM 936 C C . THR A 1 112 ? -14.992 1.316 3.557 1.00 96.75 112 THR A C 1
ATOM 938 O O . THR A 1 112 ? -16.048 0.787 3.219 1.00 96.75 112 THR A O 1
ATOM 941 N N . GLY A 1 113 ? -14.769 2.626 3.395 1.00 96.94 113 GLY A N 1
ATOM 942 C CA . GLY A 1 113 ? -15.756 3.548 2.818 1.00 96.94 113 GLY A CA 1
ATOM 943 C C . GLY A 1 113 ? -16.115 3.236 1.360 1.00 96.94 113 GLY A C 1
ATOM 944 O O . GLY A 1 113 ? -17.229 3.511 0.925 1.00 96.94 113 GLY A O 1
ATOM 945 N N . MET A 1 114 ? -15.204 2.606 0.617 1.00 97.44 114 MET A N 1
ATOM 946 C CA . MET A 1 114 ? -15.432 2.120 -0.749 1.00 97.44 114 MET A CA 1
ATOM 947 C C . MET A 1 114 ? -16.106 0.736 -0.812 1.00 97.44 114 MET A C 1
ATOM 949 O O . MET A 1 114 ? -16.321 0.220 -1.912 1.00 97.44 114 MET A O 1
ATOM 953 N N . GLY A 1 115 ? -16.403 0.107 0.330 1.00 97.06 115 GLY A N 1
ATOM 954 C CA . GLY A 1 115 ? -16.949 -1.252 0.394 1.00 97.06 115 GLY A CA 1
ATOM 955 C C . GLY A 1 115 ? -15.947 -2.347 0.008 1.00 97.06 115 GLY A C 1
ATOM 956 O O . GLY A 1 115 ? -16.349 -3.451 -0.358 1.00 97.06 115 GLY A O 1
ATOM 957 N N . VAL A 1 116 ? -14.646 -2.050 0.052 1.00 97.38 116 VAL A N 1
ATOM 958 C CA . VAL A 1 116 ? -13.572 -3.016 -0.211 1.00 97.38 116 VAL A CA 1
ATOM 959 C C . VAL A 1 116 ? -13.354 -3.863 1.038 1.00 97.38 116 VAL A C 1
ATOM 961 O O . VAL A 1 116 ? -13.177 -3.334 2.138 1.00 97.38 116 VAL A O 1
ATOM 964 N N . LYS A 1 117 ? -13.348 -5.188 0.874 1.00 95.81 117 LYS A N 1
ATOM 965 C CA . LYS A 1 117 ? -13.013 -6.112 1.959 1.00 95.81 117 LYS A CA 1
ATOM 966 C C . LYS A 1 117 ? -11.516 -6.058 2.198 1.00 95.81 117 LYS A C 1
ATOM 968 O O . LYS A 1 117 ? -10.737 -6.086 1.249 1.00 95.81 117 LYS A O 1
ATOM 973 N N . TRP A 1 118 ? -11.111 -6.013 3.458 1.00 93.12 118 TRP A N 1
ATOM 974 C CA . TRP A 1 118 ? -9.703 -6.120 3.789 1.00 93.12 118 TRP A CA 1
ATOM 975 C C . TRP A 1 118 ? -9.476 -6.953 5.040 1.00 93.12 118 TRP A C 1
ATOM 977 O O . TRP A 1 118 ? -10.318 -7.011 5.939 1.00 93.12 118 TRP A O 1
ATOM 987 N N . LYS A 1 119 ? -8.320 -7.614 5.077 1.00 88.25 119 LYS A N 1
ATOM 988 C CA . LYS A 1 119 ? -7.880 -8.446 6.191 1.00 88.25 119 LYS A CA 1
ATOM 989 C C . LYS A 1 119 ? -6.397 -8.219 6.460 1.00 88.25 119 LYS A C 1
ATOM 991 O O . LYS A 1 119 ? -5.589 -8.113 5.539 1.00 88.25 119 LYS A O 1
ATOM 996 N N . LEU A 1 120 ? -6.049 -8.165 7.738 1.00 82.81 120 LEU A N 1
ATOM 997 C CA . LEU A 1 120 ? -4.661 -8.217 8.184 1.00 82.81 120 LEU A CA 1
ATOM 998 C C . LEU A 1 120 ? -4.271 -9.670 8.456 1.00 82.81 120 LEU A C 1
ATOM 1000 O O . LEU A 1 120 ? -5.133 -10.493 8.785 1.00 82.81 120 LEU A O 1
ATOM 1004 N N . CYS A 1 121 ? -2.981 -9.973 8.337 1.00 76.69 121 CYS A N 1
ATOM 1005 C CA . CYS A 1 121 ? -2.415 -11.216 8.850 1.00 76.69 121 CYS A CA 1
ATOM 1006 C C . CYS A 1 121 ? -2.953 -11.484 10.273 1.00 76.69 121 CYS A C 1
ATOM 1008 O O . CYS A 1 121 ? -3.018 -10.540 11.058 1.00 76.69 121 CYS A O 1
ATOM 1010 N N . PRO A 1 122 ? -3.361 -12.717 10.625 1.00 65.31 122 PRO A N 1
ATOM 1011 C CA . PRO A 1 122 ? -3.859 -13.036 11.967 1.00 65.31 122 PRO A CA 1
ATOM 1012 C C . PRO A 1 122 ? -2.912 -12.622 13.099 1.00 65.31 122 PRO A C 1
ATOM 1014 O O . PRO A 1 122 ? -3.380 -12.231 14.162 1.00 65.31 122 PRO A O 1
ATOM 1017 N N . ASP A 1 123 ? -1.605 -12.624 12.835 1.00 62.97 123 ASP A N 1
ATOM 1018 C CA . ASP A 1 123 ? -0.578 -12.193 13.790 1.00 62.97 123 ASP A CA 1
ATOM 1019 C C . ASP A 1 123 ? -0.533 -10.662 13.974 1.00 62.97 123 ASP A C 1
ATOM 1021 O O . ASP A 1 123 ? 0.266 -10.138 14.748 1.00 62.97 123 ASP A O 1
ATOM 1025 N N . TRP A 1 124 ? -1.360 -9.909 13.240 1.00 66.81 124 TRP A N 1
ATOM 1026 C CA . TRP A 1 124 ? -1.494 -8.460 13.360 1.00 66.81 124 TRP A CA 1
ATOM 1027 C C . TRP A 1 124 ? -2.780 -8.109 14.085 1.00 66.81 124 TRP A C 1
ATOM 1029 O O . TRP A 1 124 ? -3.810 -7.816 13.464 1.00 66.81 124 TRP A O 1
ATOM 1039 N N . ASP A 1 125 ? -2.712 -8.035 15.410 1.00 61.53 125 ASP A N 1
ATOM 1040 C CA . ASP A 1 125 ? -3.808 -7.440 16.156 1.00 61.53 125 ASP A CA 1
ATOM 1041 C C . ASP A 1 125 ? -3.684 -5.906 16.188 1.00 61.53 125 ASP A C 1
ATOM 1043 O O . ASP A 1 125 ? -3.208 -5.277 17.137 1.00 61.53 125 ASP A O 1
ATOM 1047 N N . ILE A 1 126 ? -4.151 -5.269 15.108 1.00 61.06 126 ILE A N 1
ATOM 1048 C CA . ILE A 1 126 ? -4.294 -3.808 15.056 1.00 61.06 126 ILE A CA 1
ATOM 1049 C C . ILE A 1 126 ? -5.226 -3.293 16.159 1.00 61.06 126 ILE A C 1
ATOM 1051 O O . ILE A 1 126 ? -5.102 -2.136 16.558 1.00 61.06 126 ILE A O 1
ATOM 1055 N N . ARG A 1 127 ? -6.152 -4.119 16.668 1.00 57.28 127 ARG A N 1
ATOM 1056 C CA . ARG A 1 127 ? -7.053 -3.726 17.753 1.00 57.28 127 ARG A CA 1
ATOM 1057 C C . ARG A 1 127 ? -6.285 -3.646 19.052 1.00 57.28 127 ARG A C 1
ATOM 1059 O O . ARG A 1 127 ? -6.426 -2.634 19.721 1.00 57.28 127 ARG A O 1
ATOM 1066 N N . GLU A 1 128 ? -5.452 -4.625 19.391 1.00 63.84 128 GLU A N 1
ATOM 1067 C CA . GLU A 1 128 ? -4.611 -4.549 20.595 1.00 63.84 128 GLU A CA 1
ATOM 1068 C C . GLU A 1 128 ? -3.723 -3.305 20.577 1.00 63.84 128 GLU A C 1
ATOM 1070 O O . GLU A 1 128 ? -3.644 -2.572 21.566 1.00 63.84 128 GLU A O 1
ATOM 1075 N N . ILE A 1 129 ? -3.140 -2.998 19.419 1.00 64.31 129 ILE A N 1
ATOM 1076 C CA . ILE A 1 129 ? -2.298 -1.816 19.242 1.00 64.31 129 ILE A CA 1
ATOM 1077 C C . ILE A 1 129 ? -3.117 -0.528 19.376 1.00 64.31 129 ILE A C 1
ATOM 1079 O O . ILE A 1 129 ? -2.742 0.350 20.154 1.00 64.31 129 ILE A O 1
ATOM 1083 N N . MET A 1 130 ? -4.250 -0.413 18.679 1.00 63.44 130 MET A N 1
ATOM 1084 C CA . MET A 1 130 ? -5.138 0.752 18.773 1.00 63.44 130 MET A CA 1
ATOM 1085 C C . MET A 1 130 ? -5.687 0.928 20.191 1.00 63.44 130 MET A C 1
ATOM 1087 O O . MET A 1 130 ? -5.740 2.044 20.697 1.00 63.44 130 MET A O 1
ATOM 1091 N N . VAL A 1 131 ? -6.045 -0.164 20.866 1.00 65.38 131 VA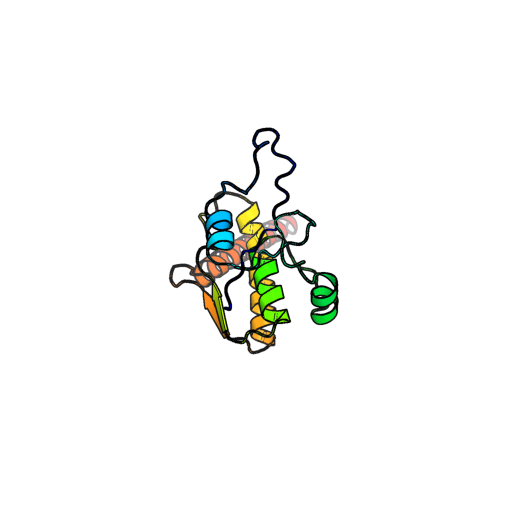L A N 1
ATOM 1092 C CA . VAL A 1 131 ? -6.491 -0.163 22.263 1.00 65.38 131 VAL A CA 1
ATOM 1093 C C . VAL A 1 131 ? -5.363 0.301 23.183 1.00 65.38 131 VAL A C 1
ATOM 1095 O O . VAL A 1 131 ? -5.625 1.081 24.098 1.00 65.38 131 VAL A O 1
ATOM 1098 N N . SER A 1 132 ? -4.118 -0.123 22.949 1.00 69.62 132 SER A N 1
ATOM 1099 C CA . SER A 1 132 ? -2.963 0.330 23.736 1.00 69.62 132 SER A CA 1
ATOM 1100 C C . SER A 1 132 ? -2.718 1.834 23.578 1.00 69.62 132 SER A C 1
ATOM 1102 O O . SER A 1 132 ? -2.513 2.531 24.571 1.00 69.62 132 SER A O 1
ATOM 1104 N N . GLU A 1 133 ? -2.840 2.363 22.360 1.00 72.69 133 GLU A N 1
ATOM 1105 C CA . GLU A 1 133 ? -2.655 3.789 22.079 1.00 72.69 133 GLU A CA 1
ATOM 1106 C C . GLU A 1 133 ? -3.811 4.629 22.638 1.00 72.69 133 GLU A C 1
ATOM 1108 O O . GLU A 1 133 ? -3.584 5.655 23.277 1.00 72.69 133 GLU A O 1
ATOM 1113 N N . LEU A 1 134 ? -5.057 4.161 22.512 1.00 72.38 134 LEU A N 1
ATOM 1114 C CA . LEU A 1 134 ? -6.215 4.809 23.138 1.00 72.38 134 LEU A CA 1
ATOM 1115 C C . LEU A 1 134 ? -6.095 4.846 24.668 1.00 72.38 134 LEU A C 1
ATOM 1117 O O . LEU A 1 134 ? -6.485 5.837 25.287 1.00 72.38 134 LEU A O 1
ATOM 1121 N N . LYS A 1 135 ? -5.536 3.796 25.286 1.00 76.94 135 LYS A N 1
ATOM 1122 C CA . LYS A 1 135 ? -5.250 3.773 26.729 1.00 76.94 135 LYS A CA 1
ATOM 1123 C C . LYS A 1 135 ? -4.221 4.841 27.113 1.00 76.94 135 LYS A C 1
ATOM 1125 O O . LYS A 1 135 ? -4.481 5.572 28.066 1.00 76.94 135 LYS A O 1
ATOM 1130 N N . LYS A 1 136 ? -3.122 4.980 26.359 1.00 81.44 136 LYS A N 1
ATOM 1131 C CA . LYS A 1 136 ? -2.113 6.034 26.588 1.00 81.44 136 LYS A CA 1
ATOM 1132 C C . LYS A 1 136 ? -2.712 7.432 26.467 1.00 81.44 136 LYS A C 1
ATOM 1134 O O . LYS A 1 136 ? -2.606 8.215 27.402 1.00 81.44 136 LYS A O 1
ATOM 1139 N N . 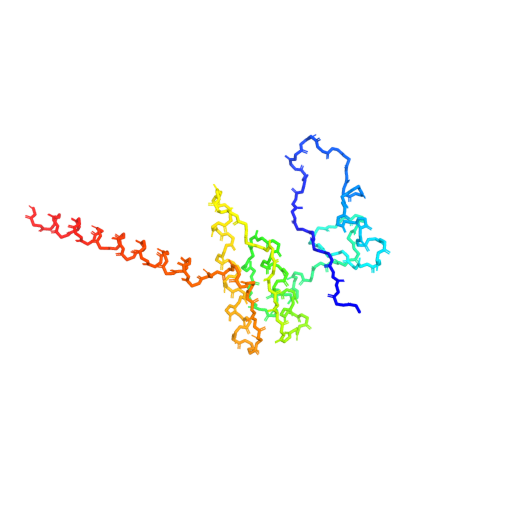ILE A 1 137 ? -3.432 7.711 25.378 1.00 79.81 137 ILE A N 1
ATOM 1140 C CA . ILE A 1 137 ? -4.077 9.017 25.155 1.00 79.81 137 ILE A CA 1
ATOM 1141 C C . ILE A 1 137 ? -5.040 9.346 26.302 1.00 79.81 137 ILE A C 1
ATOM 1143 O O . ILE A 1 137 ? -5.049 10.461 26.823 1.00 79.81 137 ILE A O 1
ATOM 1147 N N . LYS A 1 138 ? -5.847 8.372 26.739 1.00 87.25 138 LYS A N 1
ATOM 1148 C CA . LYS A 1 138 ? -6.762 8.558 27.871 1.00 87.25 138 LYS A CA 1
ATOM 1149 C C . LYS A 1 138 ? -6.007 8.896 29.162 1.00 87.25 138 LYS A C 1
ATOM 1151 O O . LYS A 1 138 ? -6.476 9.739 29.930 1.00 87.25 138 LYS A O 1
ATOM 1156 N N . GLN A 1 139 ? -4.865 8.256 29.402 1.00 89.25 139 GLN A N 1
ATOM 1157 C CA . GLN A 1 139 ? -4.023 8.524 30.564 1.00 89.25 139 GLN A CA 1
ATOM 1158 C C . GLN A 1 139 ? -3.423 9.937 30.513 1.00 89.25 139 GLN A C 1
ATOM 1160 O O . GLN A 1 139 ? -3.606 10.694 31.464 1.00 89.25 139 GLN A O 1
ATOM 1165 N N . GLU A 1 140 ? -2.831 10.335 29.387 1.00 90.50 140 GLU A N 1
ATOM 1166 C CA . GLU A 1 140 ? -2.266 11.679 29.181 1.00 90.50 140 GLU A CA 1
ATOM 1167 C C . GLU A 1 140 ? -3.315 12.783 29.385 1.00 90.50 140 GLU A C 1
ATOM 1169 O O . GLU A 1 140 ? -3.070 13.776 30.075 1.00 90.50 140 GLU A O 1
ATOM 1174 N N . ILE A 1 141 ? -4.526 12.592 28.847 1.00 90.62 141 ILE A N 1
ATOM 1175 C CA . ILE A 1 141 ? -5.649 13.518 29.055 1.00 90.62 141 ILE A CA 1
ATOM 1176 C C . ILE A 1 141 ? -6.000 13.613 30.546 1.00 90.62 141 ILE A C 1
ATOM 1178 O O . ILE A 1 141 ? -6.225 14.709 31.062 1.00 90.62 141 ILE A O 1
ATOM 1182 N N . THR A 1 142 ? -6.045 12.480 31.249 1.00 91.69 142 THR A N 1
ATOM 1183 C CA . THR A 1 142 ? -6.375 12.438 32.683 1.00 91.69 142 THR A CA 1
ATOM 1184 C C . THR A 1 142 ? -5.335 13.194 33.513 1.00 91.69 142 THR A C 1
ATOM 1186 O O . THR A 1 142 ? -5.696 14.014 34.360 1.00 91.69 142 THR A O 1
ATOM 1189 N N . GLU A 1 143 ? -4.050 12.977 33.237 1.00 92.06 143 GLU A N 1
ATOM 1190 C CA . GLU A 1 143 ? -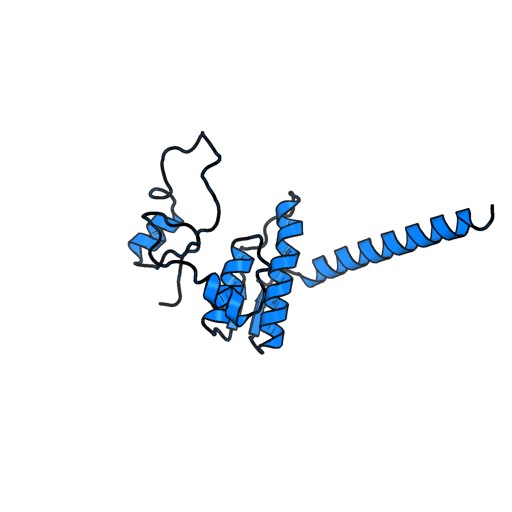2.936 13.662 33.900 1.00 92.06 143 GLU A CA 1
ATOM 1191 C C . GLU A 1 143 ? -2.961 15.176 33.641 1.00 92.06 143 GLU A C 1
ATOM 1193 O O . GLU A 1 143 ? -2.841 15.967 34.582 1.00 92.06 143 GLU A O 1
ATOM 1198 N N . TYR A 1 144 ? -3.227 15.600 32.401 1.00 91.12 144 TYR A N 1
ATOM 1199 C CA . TYR A 1 144 ? -3.382 17.015 32.051 1.00 91.12 144 TYR A CA 1
ATOM 1200 C C . TYR A 1 144 ? -4.479 17.706 32.881 1.00 91.12 144 TYR A C 1
ATOM 1202 O O . TYR A 1 144 ? -4.263 18.791 33.433 1.00 91.12 144 TYR A O 1
ATOM 1210 N N . TRP A 1 145 ? -5.654 17.081 33.021 1.00 89.88 145 TRP A N 1
ATOM 1211 C CA . TRP A 1 145 ? -6.756 17.642 33.813 1.00 89.88 145 TRP A CA 1
ATOM 1212 C C . TRP A 1 145 ? -6.464 17.654 35.322 1.00 89.88 145 TRP A C 1
ATOM 1214 O O . TRP A 1 145 ? -6.856 18.601 36.015 1.00 89.88 145 TRP A O 1
ATOM 1224 N N . LEU A 1 146 ? -5.723 16.671 35.840 1.00 89.44 146 LEU A N 1
ATOM 1225 C CA . LEU A 1 146 ? -5.258 16.662 37.233 1.00 89.44 146 LEU A CA 1
ATOM 1226 C C . LEU A 1 146 ? -4.290 17.817 37.521 1.00 89.44 146 LEU A C 1
ATOM 1228 O O . LEU A 1 146 ? -4.409 18.484 38.548 1.00 89.44 146 LEU A O 1
ATOM 1232 N N . ILE A 1 147 ? -3.361 18.101 36.610 1.00 90.56 147 ILE A N 1
ATOM 1233 C CA . ILE A 1 147 ? -2.421 19.223 36.748 1.00 90.56 147 ILE A CA 1
ATOM 1234 C C . ILE A 1 147 ? -3.173 20.560 36.685 1.00 90.56 147 ILE A C 1
ATOM 1236 O O . ILE A 1 147 ? -3.001 21.418 37.553 1.00 90.56 147 ILE A O 1
ATOM 1240 N N . LYS A 1 148 ? -4.065 20.716 35.702 1.00 87.75 148 LYS A N 1
ATOM 1241 C CA . LYS A 1 148 ? -4.836 21.950 35.480 1.00 87.75 148 LYS A CA 1
ATOM 1242 C C . LYS A 1 148 ? -5.830 22.264 36.602 1.00 87.75 148 LYS A C 1
ATOM 1244 O O . LYS A 1 148 ? -6.116 23.431 36.863 1.00 87.75 148 LYS A O 1
ATOM 1249 N N . SER A 1 149 ? -6.377 21.247 37.268 1.00 83.06 149 SER A N 1
ATOM 1250 C CA . SER A 1 149 ? -7.252 21.445 38.432 1.00 83.06 149 SER A CA 1
ATOM 1251 C C . SER A 1 149 ? -6.466 21.892 39.669 1.00 83.06 149 SER A C 1
ATOM 1253 O O . SER A 1 149 ? -6.908 22.798 40.371 1.00 83.06 149 SER A O 1
ATOM 1255 N N . LYS A 1 150 ? -5.256 21.357 39.889 1.00 80.38 150 LYS A N 1
ATOM 1256 C CA . LYS A 1 150 ? -4.358 21.802 40.970 1.00 80.38 150 LYS A CA 1
ATOM 1257 C C . LYS A 1 150 ? -3.851 23.236 40.789 1.00 80.38 150 LYS A C 1
ATOM 1259 O O . LYS A 1 150 ? -3.676 23.931 41.783 1.00 80.38 150 LYS A O 1
ATOM 1264 N N . SER A 1 151 ? -3.640 23.697 39.554 1.00 76.19 151 SER A N 1
ATOM 1265 C CA . SER A 1 151 ? -3.182 25.068 39.277 1.00 76.19 151 SER A CA 1
ATOM 1266 C C . SER A 1 151 ? -4.272 26.140 39.405 1.00 76.19 151 SER A C 1
ATOM 1268 O O . SER A 1 151 ? -3.939 27.315 39.427 1.00 76.19 151 SER A O 1
ATOM 1270 N N . ARG A 1 152 ? -5.559 25.763 39.444 1.00 68.69 152 ARG A N 1
ATOM 1271 C CA . ARG A 1 152 ? -6.695 26.690 39.632 1.00 68.69 152 ARG A CA 1
ATOM 1272 C C . ARG A 1 152 ? -7.074 26.923 41.099 1.00 68.69 152 ARG A C 1
ATOM 1274 O O . ARG A 1 152 ? -7.824 27.848 41.373 1.00 68.69 152 ARG A O 1
ATOM 1281 N N . ASN A 1 153 ? -6.580 26.082 42.007 1.00 59.41 153 ASN A N 1
ATOM 1282 C CA . ASN A 1 153 ? -6.835 26.161 43.451 1.00 59.41 153 ASN A CA 1
ATOM 1283 C C . ASN A 1 153 ? -5.669 26.813 44.232 1.00 59.41 153 ASN A C 1
ATOM 1285 O O . ASN A 1 153 ? -5.621 26.704 45.456 1.00 59.41 153 ASN A O 1
ATOM 1289 N N . LYS A 1 154 ? -4.721 27.439 43.527 1.00 53.25 154 LYS A N 1
ATOM 1290 C CA . LYS A 1 154 ? -3.683 28.335 44.058 1.00 53.25 154 LYS A CA 1
ATOM 1291 C C . LYS A 1 154 ? -3.961 29.741 43.553 1.00 53.25 154 LYS A C 1
ATOM 1293 O O . LYS A 1 154 ? -3.666 30.678 44.319 1.00 53.25 154 LYS A O 1
#

pLDDT: mean 79.88, std 15.57, range [45.12, 97.44]

Foldseek 3Di:
DPDAAEDEDPPPPDPPPPDDCPPVPVLVVCVVVVHAYEYCDDDPSHPDYQPQVQLCVVPVDPLADDRLLSVLSVCVSVPAQEEEDDPLQDDPPDPSSVVRVVSNVVSVVVCVVVNRHYDYDPVDPPVVVVVVVVVVVVVVVVVVVVVVVVVVVD

Sequence (154 aa):
PYSKLFIFDRWHNVPEYPDWPDDWEPMQVAKKRGLPVIGVWSFPFITEAYPLPEVKKRFGSLYFMNSVSYMLALALYEGYKDIQLWGCWGPCDNNNHLVGRRYVSYWLGVATGMGVKWKLCPDWDIREIMVSELKKIKQEITEYWLIKSKSRNK

Radius of gyration: 20.06 Å; chains: 1; bounding box: 45×42×60 Å

Organism: NCBI:txid412755

Secondary structure (DSSP, 8-state):
----EEE---GGG-TT--S-TTS-HHHHHHHHHT--EEESS--TT-SEE--HHHHHHHHS-----SHHHHHHHHHHHHT-SEEEE-S------SHHHHHHHHHHHHHHHHHHHTT-EEEE-TT--HHHHHHHHHHHHHHHHHHHHHHHHHTT--